Protein 4Z8J (pdb70)

Nearest PDB structures (foldseek):
  5ema-assembly1_A  TM=1.009E+00  e=2.541E-17  Rattus norvegicus
  6sak-assembly2_D  TM=9.848E-01  e=4.093E-16  Homo sapiens
  3qe1-assembly1_A-2  TM=9.882E-01  e=5.676E-16  Rattus norvegicus
  3qdo-assembly1_A-2  TM=9.520E-01  e=7.765E-15  Rattus norvegicus
  7pcb-assembly1_A  TM=8.939E-01  e=2.247E-12  Homo sapiens

Sequence (103 aa):
SPRVVVRIVKSESGYGFNVRGQQVSSEGGQLRSINGELYAPLQHVSAVLPGGAADRRAGVRKGDRILEVNGVNVEEGATHKQVVDLIRAGEEKELILTVLLSVEEWETVM

Radius of gyration: 12.45 Å; Cα contacts (8 Å, |Δi|>4): 262; chains: 2; bounding box: 30×23×35 Å

InterPro domains:
  IPR000159 Ras-associating domain [PF00788] (272-358)
  IPR000159 Ras-associating domain [PS50200] (271-360)
  IPR001478 PDZ domain [PF00595] (43-130)
  IPR001478 PDZ domain [PS50106] (41-134)
  IPR001478 PDZ domain [SM00228] (49-134)
  IPR001683 Phox homology [PF00787] (187-262)
  IPR001683 Phox homology [PS50195] (159-267)
  IPR001683 Phox homology [SM00312] (154-263)
  IPR029071 Ubiquitin-like domain superfamily [SSF54236] (272-339)
  IPR036034 PDZ superfamily [G3DSA:2.30.42.10] (36-133)
  IPR036034 PDZ superfamily [SSF50156] (37-135)
  IPR036871 PX domain superfamily [G3DSA:3.30.1520.10] (160-263)
  IPR036871 PX domain superfamily [SSF64268] (152-268)
  IPR037827 SNX27, atypical FERM-like domain [cd13338] (423-524)
  IPR037833 SNX27, PX domain [cd06886] (158-263)
  IPR037835 SNX27, RA domain [cd01777] (271-363)

CATH classification: 2.30.42.10

GO terms:
  GO:0005769 early endosome (C, IDA)
  GO:0032266 phosphatidylinositol-3-phosphate binding (F, IDA)
  GO:0016197 endosomal transport (P, IMP)
  GO:0006886 intracellular protein transport (P, IMP)
  GO:0005515 protein binding (F, IPI)
  GO:1904313 response to methamphetamine hydrochloride (P, IEP)
  GO:1990090 cellular response to nerve growth factor stimulus (P, IEP)
  GO:1903609 negative regulation of inward rectifier potassium channel activity (P, IDA)
  GO:1904719 positive regulation of AMPA glutamate receptor clustering (P, IMP)
  GO:0098877 neurotransmitter receptor transport to plasma membrane (P, IMP)
  GO:0099638 endosome to plasma membrane protein transport (P, IMP)
  GO:0061951 establishment of protein localization to plasma membrane (P, IMP)
  GO:0035255 ionotropic glutamate receptor binding (F, IPI)
  GO:0048306 calcium-dependent protein binding (F, IPI)

Organism: Rattus norvegicus (NCBI:txid10116)

Foldseek 3Di:
DKDKFKFWADPVGRFWDKDDAQDFWDDWDDDPNHTFTDFIFTQGGHVPGRCVVRPHDHGKTWQDKPRHGQTRHGPVVRVVSQVVDPTMIMTITDHD/DDDDDDD

Solvent-accessible surface area: 5832 Å² total; per-residue (Å²): 119,67,61,97,11,167,1,96,92,49,186,98,8,6,9,4,29,0,85,4,33,53,70,111,18,58,166,102,156,53,14,91,73,103,122,30,20,28,23,1,32,0,29,36,32,97,116,50,10,6,0,59,171,35,27,4,122,159,13,1,34,0,12,58,0,50,65,71,96,2,67,2,8,23,5,145,87,0,10,62,37,0,147,74,28,170,131,71,0,64,0,15,0,5,28,121,156,97,144,75,27,118,18

Structure (mmCIF, N/CA/C/O backbone):
data_4Z8J
#
_entry.id   4Z8J
#
_cell.length_a   37.070
_cell.length_b   48.625
_cell.length_c   55.725
_cell.angle_alpha   90.00
_cell.angle_beta   90.00
_cell.angle_gamma   90.00
#
_symmetry.space_group_name_H-M   'P 21 21 21'
#
loop_
_entity.id
_entity.type
_entity.pdbx_description
1 polymer 'Sorting nexin-27'
2 polymer 'C-terminal PDZ binding motif from parathyroid hormone receptor (PTHR)'
3 water water
#
loop_
_atom_site.group_PDB
_atom_site.id
_atom_site.type_symbol
_atom_site.label_atom_id
_atom_site.label_alt_id
_atom_site.label_comp_id
_atom_site.label_asym_id
_atom_site.label_entity_id
_atom_site.label_seq_id
_atom_site.pdbx_PDB_ins_code
_atom_site.Cartn_x
_atom_site.Cartn_y
_atom_site.Cartn_z
_atom_site.occupancy
_atom_site.B_iso_or_equiv
_atom_site.auth_seq_id
_atom_site.auth_comp_id
_atom_site.auth_asym_id
_atom_site.auth_atom_id
_atom_site.pdbx_PDB_model_num
ATOM 1 N N . SER A 1 6 ? 2.690 3.575 6.742 1.00 30.03 38 SER A N 1
ATOM 2 C CA . SER A 1 6 ? 2.608 5.032 6.754 1.00 29.57 38 SER A CA 1
ATOM 3 C C . SER A 1 6 ? 2.699 5.586 5.331 1.00 23.50 38 SER A C 1
ATOM 4 O O . SER A 1 6 ? 3.392 5.017 4.489 1.00 22.69 38 SER A O 1
ATOM 11 N N . PRO A 1 7 ? 1.989 6.692 5.051 1.00 19.13 39 PRO A N 1
ATOM 12 C CA . PRO A 1 7 ? 2.054 7.250 3.699 1.00 17.10 39 PRO A CA 1
ATOM 13 C C . PRO A 1 7 ? 3.466 7.634 3.280 1.00 14.89 39 PRO A C 1
ATOM 14 O O . PRO A 1 7 ? 4.246 8.118 4.106 1.00 16.14 39 PRO A O 1
ATOM 25 N N . ARG A 1 8 ? 3.774 7.422 2.002 1.00 12.50 40 ARG A N 1
ATOM 26 C CA . ARG A 1 8 ? 5.054 7.784 1.441 1.00 12.57 40 ARG A CA 1
ATOM 27 C C . ARG A 1 8 ? 4.829 8.348 0.052 1.00 10.69 40 ARG A C 1
ATOM 28 O O . ARG A 1 8 ? 3.831 8.055 -0.593 1.00 10.87 40 ARG A O 1
ATOM 49 N N . VAL A 1 9 ? 5.778 9.154 -0.401 1.00 9.89 41 VAL A N 1
ATOM 50 C CA . VAL A 1 9 ? 5.707 9.785 -1.699 1.00 9.28 41 VAL A CA 1
ATOM 51 C C . VAL A 1 9 ? 6.695 9.150 -2.672 1.00 9.84 41 VAL A C 1
ATOM 52 O O . VAL A 1 9 ? 7.856 8.919 -2.337 1.00 11.18 41 VAL A O 1
ATOM 65 N N . VAL A 1 10 ? 6.205 8.884 -3.875 1.00 9.71 42 VAL A N 1
ATOM 66 C CA A VAL A 1 10 ? 7.017 8.324 -4.946 0.61 10.87 42 VAL A CA 1
ATOM 67 C CA B VAL A 1 10 ? 7.006 8.314 -4.939 0.39 11.23 42 VAL A CA 1
ATOM 68 C C . VAL A 1 10 ? 6.913 9.214 -6.172 1.00 10.71 42 VAL A C 1
ATOM 69 O O . VAL A 1 10 ? 5.860 9.764 -6.480 1.00 11.81 42 VAL A O 1
ATOM 92 N N . ARG A 1 11 ? 8.029 9.369 -6.866 1.00 11.13 43 ARG A N 1
ATOM 93 C CA . ARG A 1 11 ? 8.097 10.116 -8.112 1.00 11.63 43 ARG A CA 1
ATOM 94 C C . ARG A 1 11 ? 8.385 9.118 -9.232 1.00 12.18 43 ARG A C 1
ATOM 95 O O . ARG A 1 11 ? 9.303 8.297 -9.122 1.00 14.47 43 ARG A O 1
ATOM 116 N N . ILE A 1 12 ? 7.616 9.194 -10.309 1.00 12.06 44 ILE A N 1
ATOM 117 C CA . ILE A 1 12 ? 7.705 8.238 -11.408 1.00 12.89 44 ILE A CA 1
ATOM 118 C C . ILE A 1 12 ? 7.790 9.002 -12.720 1.00 14.34 44 ILE A C 1
ATOM 119 O O . ILE A 1 12 ? 6.975 9.885 -12.995 1.00 15.05 44 ILE A O 1
ATOM 135 N N . VAL A 1 13 ? 8.802 8.663 -13.514 1.00 16.93 45 VAL A N 1
ATOM 136 C CA . VAL A 1 13 ? 9.018 9.273 -14.810 1.00 19.28 45 VAL A CA 1
ATOM 137 C C . VAL A 1 13 ? 8.484 8.325 -15.865 1.00 18.37 45 VAL A C 1
ATOM 138 O O . VAL A 1 13 ? 8.837 7.142 -15.901 1.00 17.72 45 VAL A O 1
ATOM 151 N N . LYS A 1 14 ? 7.637 8.866 -16.724 1.00 20.60 46 LYS A N 1
ATOM 152 C CA . LYS A 1 14 ? 6.942 8.110 -17.743 1.00 25.97 46 LYS A CA 1
ATOM 153 C C . LYS A 1 14 ? 7.902 7.612 -18.815 1.00 30.95 46 LYS A C 1
ATOM 154 O O . LYS A 1 14 ? 8.822 8.326 -19.209 1.00 28.15 46 LYS A O 1
ATOM 173 N N . SER A 1 15 ? 7.691 6.3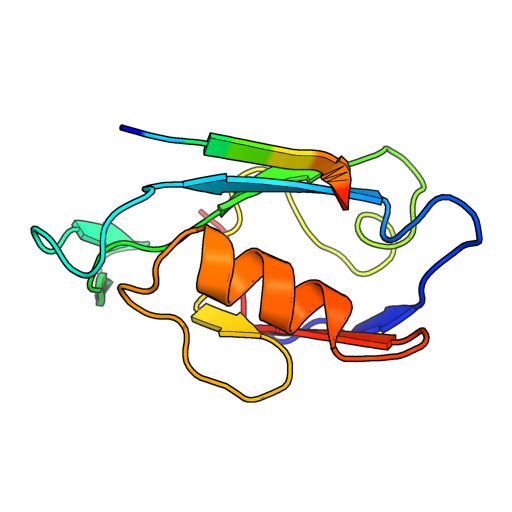76 -19.257 1.00 40.50 47 SER A N 1
ATOM 174 C CA . SER A 1 15 ? 8.336 5.857 -20.457 1.00 51.86 47 SER A CA 1
ATOM 175 C C . SER A 1 15 ? 7.360 6.050 -21.612 1.00 50.68 47 SER A C 1
ATOM 176 O O . SER A 1 15 ? 6.224 6.464 -21.396 1.00 48.41 47 SER A O 1
ATOM 183 N N . GLU A 1 16 ? 7.786 5.764 -22.837 1.00 52.92 48 GLU A N 1
ATOM 184 C CA . GLU A 1 16 ? 6.882 5.892 -23.976 1.00 56.83 48 GLU A CA 1
ATOM 185 C C . GLU A 1 16 ? 5.667 4.974 -23.816 1.00 46.87 48 GLU A C 1
ATOM 186 O O . GLU A 1 16 ? 4.590 5.269 -24.333 1.00 45.71 48 GLU A O 1
ATOM 198 N N . SER A 1 17 ? 5.847 3.874 -23.087 1.00 39.02 49 SER A N 1
ATOM 199 C CA . SER A 1 17 ? 4.780 2.897 -22.869 1.00 32.29 49 SER A CA 1
ATOM 200 C C . SER A 1 17 ? 4.005 3.146 -21.574 1.00 26.13 49 SER A C 1
ATOM 201 O O . SER A 1 17 ? 3.125 2.362 -21.208 1.00 27.02 49 SER A O 1
ATOM 208 N N . GLY A 1 18 ? 4.354 4.219 -20.872 1.00 20.30 50 GLY A N 1
ATOM 209 C CA . GLY A 1 18 ? 3.627 4.632 -19.690 1.00 16.38 50 GLY A CA 1
ATOM 210 C C . GLY A 1 18 ? 4.390 4.511 -18.391 1.00 13.25 50 GLY A C 1
ATOM 211 O O . GLY A 1 18 ? 5.615 4.398 -18.357 1.00 14.41 50 GLY A O 1
ATOM 215 N N . TYR A 1 19 ? 3.641 4.550 -17.305 1.00 11.26 51 TYR A N 1
ATOM 216 C CA . TYR A 1 19 ? 4.217 4.494 -15.974 1.00 10.51 51 TYR A CA 1
ATOM 217 C C . TYR A 1 19 ? 4.425 3.088 -15.442 1.00 10.40 51 TYR A C 1
ATOM 218 O O . TYR A 1 19 ? 5.070 2.903 -14.416 1.00 12.02 51 TYR A O 1
ATOM 235 N N . GLY A 1 20 ? 3.873 2.087 -16.117 1.00 10.36 52 GLY A N 1
ATOM 236 C CA . GLY A 1 20 ? 4.104 0.714 -15.701 1.00 10.22 52 GLY A CA 1
ATOM 237 C C . GLY A 1 20 ? 3.308 0.260 -14.481 1.00 9.35 52 GLY A C 1
ATOM 238 O O . GLY A 1 20 ? 3.804 -0.524 -13.673 1.00 9.91 52 GLY A O 1
ATOM 242 N N . PHE A 1 21 ? 2.062 0.719 -14.351 1.00 8.84 53 PHE A N 1
ATOM 243 C CA . PHE A 1 21 ? 1.190 0.187 -13.321 1.00 8.54 53 PHE A CA 1
ATOM 244 C C . PHE A 1 21 ? -0.243 0.320 -13.762 1.00 8.14 53 PHE A C 1
ATOM 245 O O . PHE A 1 21 ? -0.561 1.108 -14.651 1.00 8.88 53 PHE A O 1
ATOM 262 N N . ASN A 1 22 ? -1.108 -0.470 -13.134 1.00 7.74 54 ASN A N 1
ATOM 263 C CA . ASN A 1 22 ? -2.545 -0.359 -13.324 1.00 7.66 54 ASN A CA 1
ATOM 264 C C . ASN A 1 22 ? -3.163 0.207 -12.051 1.00 7.35 54 ASN A C 1
ATOM 265 O O . ASN A 1 22 ? -2.707 -0.094 -10.952 1.00 7.82 54 ASN A O 1
ATOM 276 N N . VAL A 1 23 ? -4.217 1.002 -12.221 1.00 7.52 55 VAL A N 1
ATOM 277 C CA . VAL A 1 23 ? -4.989 1.530 -11.111 1.00 7.45 55 VAL A CA 1
ATOM 278 C C . VAL A 1 23 ? -6.399 0.952 -11.177 1.00 7.36 55 VAL A C 1
ATOM 279 O O . VAL A 1 23 ? -6.996 0.874 -12.253 1.00 7.78 55 VAL A O 1
ATOM 292 N N . ARG A 1 24 ? -6.927 0.561 -10.027 1.00 7.87 56 ARG A N 1
ATOM 293 C CA . ARG A 1 24 ? -8.238 -0.047 -9.935 1.00 8.15 56 ARG A CA 1
ATOM 294 C C . ARG A 1 24 ? -8.988 0.538 -8.754 1.00 7.72 56 ARG A C 1
ATOM 295 O O . ARG A 1 24 ? -8.404 0.753 -7.693 1.00 8.29 56 ARG A O 1
ATOM 316 N N . GLY A 1 25 ? -10.284 0.759 -8.916 1.00 7.63 57 GLY A N 1
ATOM 317 C CA . GLY A 1 25 ? -11.103 1.153 -7.800 1.00 8.05 57 GLY A CA 1
ATOM 318 C C . GLY A 1 25 ? -12.479 1.581 -8.238 1.00 8.24 57 GLY A C 1
ATOM 319 O O . GLY A 1 25 ? -12.890 1.379 -9.378 1.00 8.81 57 GLY A O 1
ATOM 323 N N . GLN A 1 26 ? -13.205 2.179 -7.310 1.00 8.42 58 GLN A N 1
ATOM 324 C CA A GLN A 1 26 ? -14.615 2.450 -7.512 0.59 9.29 58 GLN A CA 1
ATOM 325 C CA B GLN A 1 26 ? -14.618 2.459 -7.501 0.41 8.70 58 GLN A CA 1
ATOM 326 C C . GLN A 1 26 ? -14.864 3.542 -8.539 1.00 8.86 58 GLN A C 1
ATOM 327 O O . GLN A 1 26 ? -14.115 4.515 -8.639 1.00 9.55 58 GLN A O 1
ATOM 352 N N . VAL A 1 27 ? -15.954 3.382 -9.277 1.00 9.76 59 VAL A N 1
ATOM 353 C CA . VAL A 1 27 ? -16.403 4.377 -10.230 1.00 10.53 59 VAL A CA 1
ATOM 354 C C . VAL A 1 27 ? -17.002 5.603 -9.551 1.00 11.39 59 VAL A C 1
ATOM 355 O O . VAL A 1 27 ? -16.798 6.733 -10.002 1.00 12.69 59 VAL A O 1
ATOM 368 N N . SER A 1 28 ? -17.762 5.368 -8.485 1.00 11.72 60 SER A N 1
ATOM 369 C CA A SER A 1 28 ? -18.491 6.432 -7.803 0.46 12.90 60 SER A CA 1
ATOM 370 C CA B SER A 1 28 ? -18.494 6.430 -7.806 0.54 12.91 60 SER A CA 1
ATOM 371 C C . SER A 1 28 ? -17.620 7.200 -6.822 1.00 12.38 60 SER A C 1
ATOM 372 O O . SER A 1 28 ? -16.513 6.782 -6.504 1.00 13.77 60 SER A O 1
ATOM 385 N N . GLU A 1 29 ? -18.137 8.333 -6.364 1.00 13.67 61 GLU A N 1
ATOM 386 C CA . GLU A 1 29 ? -17.501 9.160 -5.353 1.00 18.26 61 GLU A CA 1
ATOM 387 C C . GLU A 1 29 ? -17.893 8.680 -3.962 1.00 12.65 61 GLU A C 1
ATOM 388 O O . GLU A 1 29 ? -19.033 8.275 -3.732 1.00 13.01 61 GLU A O 1
ATOM 400 N N . GLY A 1 30 ? -16.963 8.770 -3.026 1.00 10.73 62 GLY A N 1
ATOM 401 C CA . GLY A 1 30 ? -17.305 8.572 -1.635 1.00 11.35 62 GLY A CA 1
ATOM 402 C C . GLY A 1 30 ? -17.528 7.123 -1.272 1.00 11.32 62 GLY A C 1
ATOM 403 O O . GLY A 1 30 ? -16.879 6.241 -1.840 1.00 13.02 62 GLY A O 1
ATOM 407 N N . GLY A 1 31 ? -18.416 6.885 -0.311 1.00 10.60 63 GLY A N 1
ATOM 408 C CA . GLY A 1 31 ? -18.712 5.546 0.140 1.00 10.88 63 GLY A CA 1
ATOM 409 C C . GLY A 1 31 ? -18.247 5.252 1.553 1.00 9.91 63 GLY A C 1
ATOM 410 O O . GLY A 1 31 ? -17.625 6.080 2.223 1.00 9.80 63 GLY A O 1
ATOM 414 N N . GLN A 1 32 ? -18.560 4.042 1.998 1.00 11.02 64 GLN A N 1
ATOM 415 C CA . GLN A 1 32 ? -18.284 3.616 3.364 1.00 11.81 64 GLN A CA 1
ATOM 416 C C . GLN A 1 32 ? -16.807 3.701 3.688 1.00 10.66 64 GLN A C 1
ATOM 417 O O . GLN A 1 32 ? -15.939 3.391 2.856 1.00 10.69 64 GLN A O 1
ATOM 431 N N . LEU A 1 33 ? -16.506 4.122 4.908 1.00 9.85 65 LEU A N 1
ATOM 432 C CA . LEU A 1 33 ? -15.126 4.160 5.335 1.00 9.65 65 LEU A CA 1
ATOM 433 C C . LEU A 1 33 ? -14.561 2.757 5.415 1.00 9.74 65 LEU A C 1
ATOM 434 O O . LEU A 1 33 ? -15.267 1.796 5.714 1.00 10.30 65 LEU A O 1
ATOM 450 N N . ARG A 1 34 ? -13.268 2.664 5.158 1.00 10.30 66 ARG A N 1
ATOM 451 C CA . ARG A 1 34 ? -12.548 1.412 5.246 1.00 11.20 66 ARG A CA 1
ATOM 452 C C . ARG A 1 34 ? -11.162 1.766 5.742 1.00 10.36 66 ARG A C 1
ATOM 453 O O . ARG A 1 34 ? -10.482 2.618 5.162 1.00 11.44 66 ARG A O 1
ATOM 474 N N . SER A 1 35 ? -10.733 1.150 6.829 1.00 10.12 67 SER A N 1
ATOM 475 C CA . SER A 1 35 ? -9.394 1.443 7.303 1.00 10.81 67 SER A CA 1
ATOM 476 C C . SER A 1 35 ? -8.341 0.749 6.460 1.00 10.65 67 SER A C 1
ATOM 477 O O . SER A 1 35 ? -8.555 -0.350 5.932 1.00 12.01 67 SER A O 1
ATOM 484 N N . ILE A 1 36 ? -7.205 1.428 6.339 1.00 11.28 68 ILE A N 1
ATOM 485 C CA . ILE A 1 36 ? -6.038 0.922 5.628 1.00 12.44 68 ILE A CA 1
ATOM 486 C C . ILE A 1 36 ? -4.911 1.008 6.649 1.00 15.20 68 ILE A C 1
ATOM 487 O O . ILE A 1 36 ? -4.651 2.081 7.200 1.00 15.77 68 ILE A O 1
ATOM 503 N N . ASN A 1 37 ? -4.295 -0.134 6.937 1.00 18.65 69 ASN A N 1
ATOM 504 C CA . ASN A 1 37 ? -3.348 -0.267 8.045 1.00 21.98 69 ASN A CA 1
ATOM 505 C C . ASN A 1 37 ? -3.850 0.356 9.350 1.00 20.24 69 ASN A C 1
ATOM 506 O O . ASN A 1 37 ? -3.112 1.031 10.075 1.00 21.16 69 ASN A O 1
ATOM 517 N N . GLY A 1 38 ? -5.122 0.120 9.635 1.00 17.52 70 GLY A N 1
ATOM 518 C CA . GLY A 1 38 ? -5.708 0.545 10.884 1.00 15.15 70 GLY A CA 1
ATOM 519 C C . GLY A 1 38 ? -6.076 2.014 10.972 1.00 12.33 70 GLY A C 1
ATOM 520 O O . GLY A 1 38 ? -6.520 2.424 12.033 1.00 12.06 70 GLY A O 1
ATOM 524 N N . GLU A 1 39 ? -5.923 2.780 9.892 1.00 12.44 71 GLU A N 1
ATOM 525 C CA . GLU A 1 39 ? -6.294 4.188 9.860 1.00 13.47 71 GLU A CA 1
ATOM 526 C C . GLU A 1 39 ? -7.543 4.365 8.992 1.00 10.38 71 GLU A C 1
ATOM 527 O O . GLU A 1 39 ? -7.583 3.850 7.876 1.00 10.87 71 GLU A O 1
ATOM 539 N N . LEU A 1 40 ? -8.532 5.124 9.453 1.00 10.84 72 LEU A N 1
ATOM 540 C CA . LEU A 1 40 ? -9.771 5.322 8.689 1.00 10.01 72 LEU A CA 1
ATOM 541 C C . LEU A 1 40 ? -9.569 6.208 7.479 1.00 9.53 72 LEU A C 1
ATOM 542 O O . LEU A 1 40 ? -9.010 7.300 7.586 1.00 10.78 72 LEU A O 1
ATOM 558 N N . TYR A 1 41 ? -10.082 5.764 6.339 1.00 9.15 73 TYR A N 1
ATOM 559 C CA . TYR A 1 41 ? -10.120 6.578 5.131 1.00 9.74 73 TYR A CA 1
ATOM 560 C C . TYR A 1 41 ? -11.430 6.324 4.414 1.00 9.61 73 TYR A C 1
ATOM 561 O O . TYR A 1 41 ? -12.013 5.244 4.504 1.00 10.16 73 TYR A O 1
ATOM 578 N N . ALA A 1 42 ? -11.861 7.308 3.636 1.00 9.16 74 ALA A N 1
ATOM 579 C CA . ALA A 1 42 ? -12.843 7.074 2.593 1.00 8.93 74 ALA A CA 1
ATOM 580 C C . ALA A 1 42 ? -12.230 6.119 1.546 1.00 8.82 74 ALA A C 1
ATOM 581 O O . ALA A 1 42 ? -11.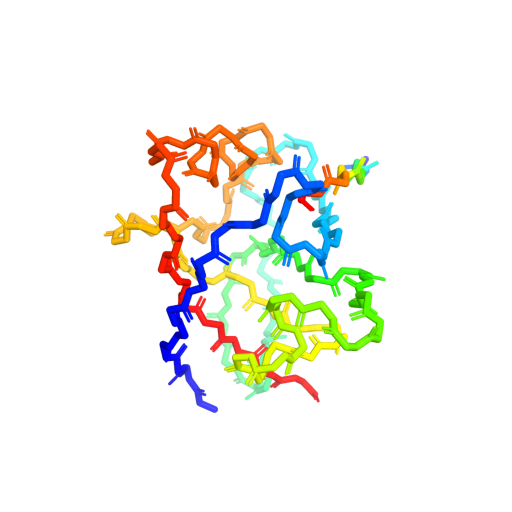024 5.883 1.540 1.00 8.96 74 ALA A O 1
ATOM 588 N N . PRO A 1 43 ? -13.059 5.538 0.661 1.00 9.33 75 PRO A N 1
ATOM 589 C CA . PRO A 1 43 ? -12.506 4.577 -0.296 1.00 9.07 75 PRO A CA 1
ATOM 590 C C . PRO A 1 43 ? -11.358 5.148 -1.117 1.00 8.05 75 PRO A C 1
ATOM 591 O O . PRO A 1 43 ? -11.413 6.281 -1.602 1.00 8.16 75 PRO A O 1
ATOM 602 N N . LEU A 1 44 ? -10.341 4.316 -1.324 1.00 8.56 76 LEU A N 1
ATOM 603 C CA . LEU A 1 44 ? -9.152 4.685 -2.088 1.00 8.26 76 LEU A CA 1
ATOM 604 C C . LEU A 1 44 ? -8.999 3.800 -3.309 1.00 7.88 76 LEU A C 1
ATOM 605 O O . LEU A 1 44 ? -9.174 2.587 -3.218 1.00 10.20 76 LEU A O 1
ATOM 621 N N . GLN A 1 45 ? -8.605 4.401 -4.423 1.00 6.98 77 GLN A N 1
ATOM 622 C CA . GLN A 1 45 ? -8.133 3.649 -5.565 1.00 7.38 77 GLN A CA 1
ATOM 623 C C . GLN A 1 45 ? -6.819 2.971 -5.183 1.00 7.50 77 GLN A C 1
ATOM 624 O O . GLN A 1 45 ? -6.119 3.424 -4.274 1.00 8.36 77 GLN A O 1
ATOM 638 N N . HIS A 1 46 ? -6.459 1.902 -5.882 1.00 7.53 78 HIS A N 1
ATOM 639 C CA . HIS A 1 46 ? -5.228 1.196 -5.551 1.00 8.07 78 HIS A CA 1
ATOM 640 C C . HIS A 1 46 ? -4.511 0.696 -6.792 1.00 8.05 78 HIS A C 1
ATOM 641 O O . HIS A 1 46 ? -5.066 0.637 -7.887 1.00 8.27 78 HIS A O 1
ATOM 655 N N . VAL A 1 47 ? -3.259 0.324 -6.575 1.00 8.47 79 VAL A N 1
ATOM 656 C CA . VAL A 1 47 ? -2.418 -0.229 -7.622 1.00 8.78 79 VAL A CA 1
ATOM 657 C C . VAL A 1 47 ? -2.702 -1.721 -7.747 1.00 8.88 7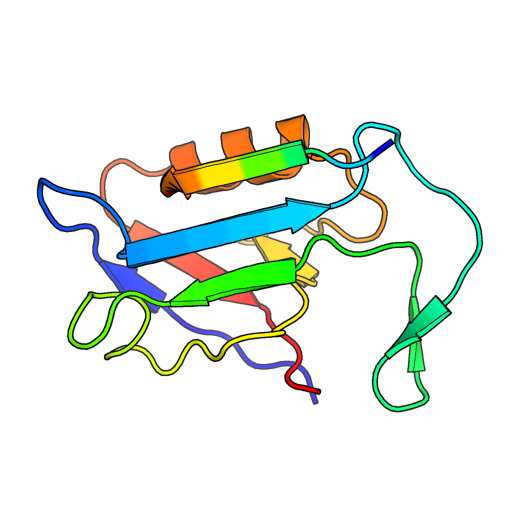9 VAL A C 1
ATOM 658 O O . VAL A 1 47 ? -2.430 -2.499 -6.830 1.00 10.22 79 VAL A O 1
ATOM 671 N N . SER A 1 48 ? -3.284 -2.113 -8.875 1.00 8.47 80 SER A N 1
ATOM 672 C CA . SER A 1 48 ? -3.682 -3.502 -9.095 1.00 9.20 80 SER A CA 1
ATOM 673 C C . SER A 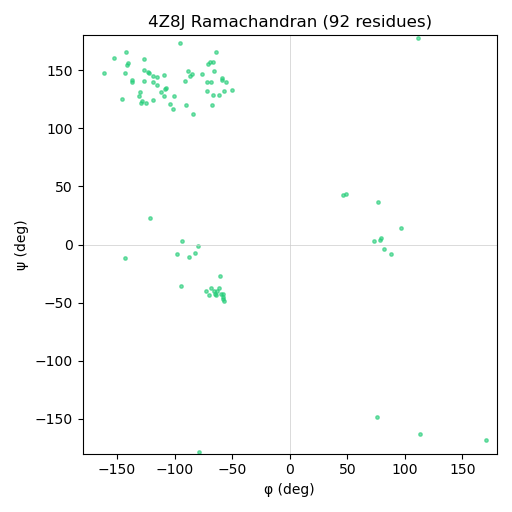1 48 ? -2.680 -4.326 -9.903 1.00 10.07 80 SER A C 1
ATOM 674 O O . SER A 1 48 ? -2.851 -5.541 -10.045 1.00 12.30 80 SER A O 1
ATOM 681 N N . ALA A 1 49 ? -1.661 -3.677 -10.454 1.00 8.96 81 ALA A N 1
ATOM 682 C CA . ALA A 1 49 ? -0.579 -4.378 -11.148 1.00 9.54 81 ALA A CA 1
ATOM 683 C C . ALA A 1 49 ? 0.607 -3.457 -11.239 1.00 8.98 81 ALA A C 1
ATOM 684 O O . ALA A 1 49 ? 0.434 -2.247 -11.367 1.00 8.81 81 ALA A O 1
ATOM 691 N N . VAL A 1 50 ? 1.797 -4.048 -11.195 1.00 10.48 82 VAL A N 1
ATOM 692 C CA . VAL A 1 50 ? 3.048 -3.348 -11.400 1.00 10.73 82 VAL A CA 1
ATOM 693 C C . VAL A 1 50 ? 3.854 -4.101 -12.447 1.00 10.85 82 VAL A C 1
ATOM 694 O O . VAL A 1 50 ? 4.153 -5.292 -12.283 1.00 12.20 82 VAL A O 1
ATOM 707 N N . LEU A 1 51 ? 4.200 -3.413 -13.526 1.00 10.22 83 LEU A N 1
ATOM 708 C CA . LEU A 1 51 ? 5.005 -3.990 -14.592 1.00 10.66 83 LEU A CA 1
ATOM 709 C C . LEU A 1 51 ? 6.411 -4.255 -14.085 1.00 10.72 83 LEU A C 1
ATOM 710 O O . LEU A 1 51 ? 7.085 -3.328 -13.674 1.00 10.81 83 LEU A O 1
ATOM 726 N N . PRO A 1 52 ? 6.878 -5.510 -14.105 1.00 11.60 84 PRO A N 1
ATOM 727 C CA . PRO A 1 52 ? 8.229 -5.758 -13.587 1.00 12.82 84 PRO A CA 1
ATOM 728 C C . PRO A 1 52 ? 9.267 -4.995 -14.388 1.00 13.41 84 PRO A C 1
ATOM 729 O O . PRO A 1 52 ? 9.258 -5.072 -15.613 1.00 14.53 84 PRO A O 1
ATOM 740 N N . GLY A 1 53 ? 10.122 -4.244 -13.706 1.00 13.83 85 GLY A N 1
ATOM 741 C CA . GLY A 1 53 ? 11.157 -3.477 -14.369 1.00 14.91 85 GLY A CA 1
ATOM 742 C C . GLY A 1 53 ? 10.702 -2.145 -14.935 1.00 14.66 85 GLY A C 1
ATOM 743 O O . GLY A 1 53 ? 11.516 -1.394 -15.465 1.00 16.51 85 GLY A O 1
ATOM 747 N N . GLY A 1 54 ? 9.410 -1.856 -14.843 1.00 13.66 86 GLY A N 1
ATOM 748 C CA . GLY A 1 54 ? 8.877 -0.609 -15.353 1.00 13.66 86 GLY A CA 1
ATOM 749 C C . GLY A 1 54 ? 9.137 0.541 -14.401 1.00 13.03 86 GLY A C 1
ATOM 750 O O . GLY A 1 54 ? 9.755 0.371 -13.341 1.00 12.99 86 GLY A O 1
ATOM 754 N N . ALA A 1 55 ? 8.661 1.719 -14.772 1.00 13.83 87 ALA A N 1
ATOM 755 C CA . ALA A 1 55 ? 9.010 2.919 -14.036 1.00 14.06 87 ALA A CA 1
ATOM 756 C C . ALA A 1 55 ? 8.461 2.883 -12.605 1.00 13.56 87 ALA A C 1
ATOM 757 O O . ALA A 1 55 ? 9.158 3.237 -11.648 1.00 13.91 87 ALA A O 1
ATOM 764 N N . ALA A 1 56 ? 7.217 2.442 -12.454 1.00 12.37 88 ALA A N 1
ATOM 765 C CA . ALA A 1 56 ? 6.616 2.374 -11.134 1.00 12.05 88 ALA A CA 1
ATOM 766 C C . ALA A 1 56 ? 7.362 1.379 -10.246 1.00 12.23 88 ALA A C 1
ATOM 767 O O . ALA A 1 56 ? 7.625 1.655 -9.078 1.00 12.87 88 ALA A O 1
ATOM 774 N N . ASP A 1 57 ? 7.697 0.223 -10.802 1.00 12.59 89 ASP A N 1
ATOM 775 C CA . ASP A 1 57 ? 8.439 -0.788 -10.060 1.00 13.71 89 ASP A CA 1
ATOM 776 C C . ASP A 1 57 ? 9.761 -0.219 -9.546 1.00 15.79 89 ASP A C 1
ATOM 777 O O . ASP A 1 57 ? 10.111 -0.353 -8.369 1.00 16.34 89 ASP A O 1
ATOM 786 N N . ARG A 1 58 ? 10.501 0.433 -10.431 1.00 18.94 90 ARG A N 1
ATOM 787 C CA A ARG A 1 58 ? 11.808 0.970 -10.067 0.52 22.69 90 ARG A CA 1
ATOM 788 C CA 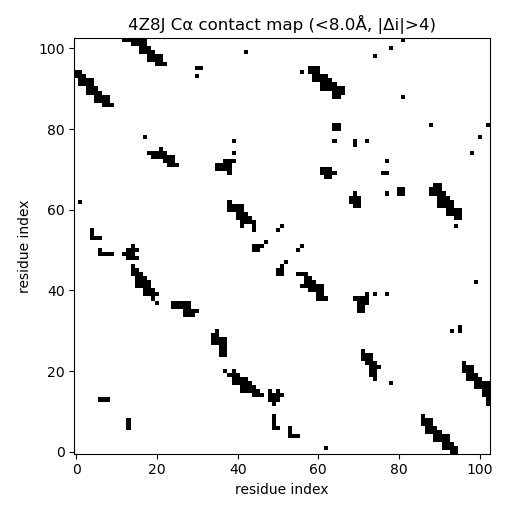B ARG A 1 58 ? 11.806 0.969 -10.065 0.48 22.73 90 ARG A CA 1
ATOM 789 C C . ARG A 1 58 ? 11.687 2.086 -9.030 1.00 22.02 90 ARG A C 1
ATOM 790 O O . ARG A 1 58 ? 12.594 2.293 -8.231 1.00 21.22 90 ARG A O 1
ATOM 829 N N . ALA A 1 59 ? 10.558 2.790 -9.040 1.00 23.13 91 ALA A N 1
ATOM 830 C CA . ALA A 1 59 ? 10.327 3.882 -8.097 1.00 27.15 91 ALA A CA 1
ATOM 831 C C . ALA A 1 59 ? 9.834 3.364 -6.747 1.00 32.93 91 ALA A C 1
ATOM 832 O O . ALA A 1 59 ? 9.719 4.127 -5.787 1.00 42.02 91 ALA A O 1
ATOM 839 N N . GLY A 1 60 ? 9.545 2.069 -6.678 1.00 27.95 92 GLY A N 1
ATOM 840 C CA . GLY A 1 60 ? 9.155 1.427 -5.436 1.00 24.70 92 GLY A CA 1
ATOM 841 C C . GLY A 1 60 ? 7.658 1.269 -5.218 1.00 21.35 92 GLY A C 1
ATOM 842 O O . GLY A 1 60 ? 7.233 0.993 -4.090 1.00 22.59 92 GLY A O 1
ATOM 846 N N . VAL A 1 61 ? 6.853 1.447 -6.264 1.00 18.24 93 VAL A N 1
ATOM 847 C CA . VAL A 1 61 ? 5.427 1.195 -6.151 1.00 16.47 93 VAL A CA 1
ATOM 848 C C . VAL A 1 61 ? 5.219 -0.307 -6.066 1.00 16.42 93 VAL A C 1
ATOM 849 O O . VAL A 1 61 ? 5.868 -1.072 -6.782 1.00 16.56 93 VAL A O 1
ATOM 862 N N . ARG A 1 62 ? 4.289 -0.715 -5.211 1.00 17.52 94 ARG A N 1
ATOM 863 C CA . ARG A 1 62 ? 4.027 -2.117 -4.963 1.00 19.88 94 ARG A CA 1
ATOM 864 C C . ARG A 1 62 ? 2.573 -2.451 -5.230 1.00 16.04 94 ARG A C 1
ATOM 865 O O . ARG A 1 62 ? 1.672 -1.643 -5.049 1.00 13.60 94 ARG A O 1
ATOM 886 N N . LYS A 1 63 ? 2.360 -3.674 -5.659 1.00 16.22 95 LYS A N 1
ATOM 887 C CA . LYS A 1 63 ? 1.039 -4.212 -5.806 1.00 16.02 95 LYS A CA 1
ATOM 888 C C . LYS A 1 63 ? 0.227 -3.991 -4.527 1.00 14.36 95 LYS A C 1
ATOM 889 O O . LYS A 1 63 ? 0.711 -4.258 -3.423 1.00 14.13 95 LYS A O 1
ATOM 908 N N . GLY A 1 64 ? -1.000 -3.505 -4.679 1.00 13.73 96 GLY A N 1
ATOM 909 C CA . GLY A 1 64 ? -1.871 -3.252 -3.549 1.00 13.04 96 GLY A CA 1
ATOM 910 C C . GLY A 1 64 ? -1.740 -1.882 -2.914 1.00 12.13 96 GLY A C 1
ATOM 911 O O . GLY A 1 64 ? -2.533 -1.532 -2.045 1.00 12.78 96 GLY A O 1
ATOM 915 N N . ASP A 1 65 ? -0.752 -1.094 -3.319 1.00 10.88 97 ASP A N 1
ATOM 916 C CA . ASP A 1 65 ? -0.597 0.235 -2.746 1.00 10.09 97 ASP A CA 1
ATOM 917 C C . ASP A 1 65 ? -1.872 1.045 -2.940 1.00 8.91 97 ASP A C 1
ATOM 918 O O . ASP A 1 65 ? -2.425 1.122 -4.036 1.00 9.71 97 ASP A O 1
ATOM 927 N N . ARG A 1 66 ? -2.327 1.669 -1.869 1.00 8.15 98 ARG A N 1
ATOM 928 C CA . ARG A 1 66 ? -3.490 2.534 -1.926 1.00 7.89 98 ARG A CA 1
ATOM 929 C C . ARG A 1 66 ? -3.039 3.963 -2.219 1.00 7.92 98 ARG A C 1
ATOM 930 O O . ARG A 1 66 ? -2.018 4.418 -1.699 1.00 10.15 98 ARG A O 1
ATOM 951 N N . ILE A 1 67 ? -3.802 4.667 -3.050 1.00 7.53 99 ILE A N 1
ATOM 952 C CA . ILE A 1 67 ? -3.412 5.979 -3.521 1.00 7.60 99 ILE A CA 1
ATOM 953 C C . ILE A 1 67 ? -4.161 7.065 -2.750 1.00 7.75 99 ILE A C 1
ATOM 954 O O . ILE A 1 67 ? -5.383 7.150 -2.791 1.00 8.52 99 ILE A O 1
ATOM 970 N N . LEU A 1 68 ? -3.392 7.875 -2.013 1.00 7.87 100 LEU A N 1
ATOM 971 C CA . LEU A 1 68 ? -3.924 8.979 -1.209 1.00 8.36 100 LEU A CA 1
ATOM 972 C C . LEU A 1 68 ? -3.898 10.331 -1.927 1.00 7.74 100 LEU A C 1
ATOM 973 O O . LEU A 1 68 ? -4.778 11.166 -1.711 1.00 8.48 100 LEU A O 1
ATOM 989 N N . GLU A 1 69 ? -2.864 10.565 -2.736 1.00 7.67 101 GLU A N 1
ATOM 990 C CA . GLU A 1 69 ? -2.715 11.813 -3.477 1.00 7.71 101 GLU A CA 1
ATOM 991 C C . GLU A 1 69 ? -2.132 11.496 -4.837 1.00 7.50 101 GLU A C 1
ATOM 992 O O . GLU A 1 69 ? -1.309 10.578 -4.975 1.00 7.56 101 GLU A O 1
ATOM 1004 N N . VAL A 1 70 ? -2.534 12.297 -5.818 1.00 7.26 102 VAL A N 1
ATOM 1005 C CA . VAL A 1 70 ? -1.952 12.259 -7.143 1.00 7.46 102 VAL A CA 1
ATOM 1006 C C . VAL A 1 70 ? -1.560 13.685 -7.507 1.00 7.94 102 VAL A C 1
ATOM 1007 O O . VAL A 1 70 ? -2.396 14.591 -7.490 1.00 8.37 102 VAL A O 1
ATOM 1020 N N . ASN A 1 71 ? -0.286 13.885 -7.822 1.00 8.47 103 ASN A N 1
ATOM 1021 C CA . ASN A 1 71 ? 0.225 15.197 -8.218 1.00 9.41 103 ASN A CA 1
ATOM 1022 C C . ASN A 1 71 ? -0.205 16.294 -7.257 1.00 9.67 103 ASN A C 1
ATOM 1023 O O . ASN A 1 71 ? -0.589 17.394 -7.667 1.00 10.57 103 ASN A O 1
ATOM 1034 N N . GLY A 1 72 ? -0.111 15.979 -5.973 1.00 9.71 104 GLY A N 1
ATOM 1035 C CA . GLY A 1 72 ? -0.390 16.935 -4.918 1.00 10.33 104 GLY A CA 1
ATOM 1036 C C . GLY A 1 72 ? -1.853 17.172 -4.601 1.00 10.52 104 GLY A C 1
ATOM 1037 O O . GLY A 1 72 ? -2.153 18.041 -3.790 1.00 12.63 104 GLY A O 1
ATOM 1041 N N . VAL A 1 73 ? -2.748 16.404 -5.221 1.00 8.96 105 VAL A N 1
ATOM 1042 C CA . VAL A 1 73 ? -4.181 16.552 -5.033 1.00 9.16 105 VAL A CA 1
ATOM 1043 C C . VAL A 1 73 ? -4.686 15.356 -4.251 1.00 8.84 105 VAL A C 1
ATOM 1044 O O . VAL A 1 73 ? -4.425 14.205 -4.604 1.00 8.77 105 VAL A O 1
ATOM 1057 N N . ASN A 1 74 ? -5.409 15.644 -3.178 1.00 9.08 106 ASN A N 1
ATOM 1058 C CA . ASN A 1 74 ? -5.976 14.605 -2.357 1.00 9.52 106 ASN A CA 1
ATOM 1059 C C . ASN A 1 74 ? -7.049 13.834 -3.136 1.00 8.79 106 ASN A C 1
ATOM 1060 O O . ASN A 1 74 ? -7.940 14.441 -3.727 1.00 10.07 106 ASN A O 1
ATOM 1071 N N . VAL A 1 75 ? -6.938 12.508 -3.155 1.00 8.33 107 VAL A N 1
ATOM 1072 C CA . VAL A 1 75 ? -7.886 11.651 -3.879 1.00 8.02 107 VAL A CA 1
ATOM 1073 C C . VAL A 1 75 ? -8.574 10.657 -2.950 1.00 8.14 107 VAL A C 1
ATOM 1074 O O . VAL A 1 75 ? -9.089 9.638 -3.394 1.00 8.22 107 VAL A O 1
ATOM 1087 N N . GLU A 1 76 ? -8.623 10.958 -1.663 1.00 8.36 108 GLU A N 1
ATOM 1088 C CA A GLU A 1 76 ? -9.405 10.144 -0.756 0.51 9.61 108 GLU A CA 1
ATOM 1089 C CA B GLU A 1 76 ? -9.402 10.145 -0.759 0.49 8.26 108 GLU A CA 1
ATOM 1090 C C . GLU A 1 76 ? -10.863 10.230 -1.200 1.00 8.74 108 GLU A C 1
ATOM 1091 O O . GLU A 1 76 ? -11.401 11.330 -1.418 1.00 9.10 108 GLU A O 1
ATOM 1112 N N . GLY A 1 77 ? -11.504 9.075 -1.348 1.00 8.91 109 GLY A N 1
ATOM 1113 C CA . GLY A 1 77 ? -12.879 9.018 -1.786 1.00 9.60 109 GLY A CA 1
ATOM 1114 C C . GLY A 1 77 ? -13.131 9.325 -3.250 1.00 9.37 109 GLY A C 1
ATOM 1115 O O . GLY A 1 77 ? -14.264 9.332 -3.683 1.00 10.19 109 GLY A O 1
ATOM 1119 N N . ALA A 1 78 ? -12.089 9.563 -4.027 1.00 8.86 110 ALA A N 1
ATOM 1120 C CA . ALA A 1 78 ? -12.253 10.043 -5.393 1.00 9.39 110 ALA A CA 1
ATOM 1121 C C . ALA A 1 78 ? -12.806 8.992 -6.339 1.00 8.75 110 ALA A C 1
ATOM 1122 O O . ALA A 1 78 ? -12.622 7.790 -6.142 1.00 9.34 110 ALA A O 1
ATOM 1129 N N . THR A 1 79 ? -13.444 9.465 -7.399 1.00 9.05 111 THR A N 1
ATOM 1130 C CA . THR A 1 79 ? -13.861 8.579 -8.457 1.00 8.90 111 THR A CA 1
ATOM 1131 C C . THR A 1 79 ? -12.659 8.029 -9.227 1.00 8.13 111 THR A C 1
ATOM 1132 O O . THR A 1 79 ? -11.572 8.621 -9.264 1.00 8.70 111 THR A O 1
ATOM 1142 N N . HIS A 1 80 ? -12.873 6.894 -9.874 1.00 8.24 112 HIS A N 1
ATOM 1143 C CA . HIS A 1 80 ? -11.824 6.321 -10.686 1.00 8.33 112 HIS A CA 1
ATOM 1144 C C . HIS A 1 80 ? -11.374 7.310 -11.765 1.00 8.81 112 HIS A C 1
ATOM 1145 O O . HIS A 1 80 ? -10.175 7.495 -12.008 1.00 8.83 112 HIS A O 1
ATOM 1160 N N . LYS A 1 81 ? -12.344 7.943 -12.421 1.00 9.58 113 LYS A N 1
ATOM 1161 C CA . LYS A 1 81 ? -12.050 8.915 -13.467 1.00 10.97 113 LYS A CA 1
ATOM 1162 C C . LYS A 1 81 ? -11.190 10.062 -12.938 1.00 10.02 113 LYS A C 1
ATOM 1163 O O . LYS A 1 81 ? -10.262 10.511 -13.618 1.00 10.34 113 LYS A O 1
ATOM 1182 N N . GLN A 1 82 ? -11.496 10.568 -11.744 1.00 10.10 114 GLN A N 1
ATOM 1183 C CA . GLN A 1 82 ? -10.700 11.665 -11.193 1.00 10.12 114 GLN A CA 1
ATOM 1184 C C . GLN A 1 82 ? -9.247 11.263 -11.037 1.00 9.20 114 GLN A C 1
ATOM 1185 O O . GLN A 1 82 ? -8.333 12.031 -11.350 1.00 9.61 114 GLN A O 1
ATOM 1199 N N . VAL A 1 83 ? -9.021 10.052 -10.542 1.00 8.51 115 VAL A N 1
ATOM 1200 C CA . VAL A 1 83 ? -7.665 9.589 -10.327 1.00 8.03 115 VAL A CA 1
ATOM 1201 C C . VAL A 1 83 ? -6.937 9.335 -11.654 1.00 7.99 115 VAL A C 1
ATOM 1202 O O . VAL A 1 83 ? -5.780 9.719 -11.802 1.00 8.42 115 VAL A O 1
ATOM 1215 N N . VAL A 1 84 ? -7.601 8.698 -12.614 1.00 8.11 116 VAL A N 1
ATOM 1216 C CA . VAL A 1 84 ? -7.007 8.498 -13.927 1.00 8.44 116 VAL A CA 1
ATOM 1217 C C . VAL A 1 84 ? -6.634 9.844 -14.562 1.00 8.77 116 VAL A C 1
ATOM 1218 O O . VAL A 1 84 ? -5.522 10.006 -15.083 1.00 9.08 116 VAL A O 1
ATOM 1231 N N . ASP A 1 85 ? -7.555 10.803 -14.515 1.00 9.14 117 ASP A N 1
ATOM 1232 C CA . ASP A 1 85 ? -7.305 12.105 -15.126 1.00 9.73 117 ASP A CA 1
ATOM 1233 C C . ASP A 1 85 ? -6.126 12.803 -14.431 1.00 9.48 117 ASP A C 1
ATOM 1234 O O . ASP A 1 85 ? -5.305 13.433 -15.100 1.00 10.29 117 ASP A O 1
ATOM 1243 N N . LEU A 1 86 ? -6.033 12.700 -13.109 1.00 9.00 118 LEU A N 1
ATOM 1244 C CA . LEU A 1 86 ? -4.910 13.298 -12.402 1.00 9.27 118 LEU A CA 1
ATOM 1245 C C . LEU A 1 86 ? -3.599 12.621 -12.774 1.00 9.01 118 LEU A C 1
ATOM 1246 O O . LEU A 1 86 ? -2.578 13.293 -12.932 1.00 10.03 118 LEU A O 1
ATOM 1262 N N . ILE A 1 87 ? -3.599 11.297 -12.917 1.00 8.48 119 ILE A N 1
ATOM 1263 C CA . ILE A 1 87 ? -2.377 10.611 -13.313 1.00 8.81 119 ILE A CA 1
ATOM 1264 C C . ILE A 1 87 ? -1.905 11.087 -14.685 1.00 9.40 119 ILE A C 1
ATOM 1265 O O . ILE A 1 87 ? -0.702 11.224 -14.933 1.00 9.73 119 ILE A O 1
ATOM 1281 N N . ARG A 1 88 ? -2.865 11.338 -15.571 1.00 10.27 120 ARG A N 1
ATOM 1282 C CA . ARG A 1 88 ? -2.589 11.803 -16.921 1.00 12.52 120 ARG A CA 1
ATOM 1283 C C . ARG A 1 88 ? -2.286 13.317 -16.998 1.00 14.59 120 ARG A C 1
ATOM 1284 O O . ARG A 1 88 ? -2.014 13.817 -18.079 1.00 16.99 120 ARG A O 1
ATOM 1305 N N . ALA A 1 89 ? -2.319 14.042 -15.880 1.00 13.71 121 ALA A N 1
ATOM 1306 C CA . ALA A 1 89 ? -2.235 15.511 -15.916 1.00 14.23 121 ALA A CA 1
ATOM 1307 C C . ALA A 1 89 ? -0.873 16.017 -16.357 1.00 13.73 121 ALA A C 1
ATOM 1308 O O . ALA A 1 89 ? -0.781 17.041 -17.026 1.00 16.47 121 ALA A O 1
ATOM 1315 N N . GLY A 1 90 ? 0.182 15.323 -15.937 1.00 12.06 122 GLY A N 1
ATOM 1316 C CA . GLY A 1 90 ? 1.536 15.742 -16.244 1.00 13.29 122 GLY A CA 1
ATOM 1317 C C . GLY A 1 90 ? 2.014 15.180 -17.565 1.00 14.17 122 GLY A C 1
ATOM 1318 O O . GLY A 1 90 ? 1.606 14.117 -17.975 1.00 14.54 122 GLY A O 1
ATOM 1322 N N . GLU A 1 91 ? 2.877 15.898 -18.269 1.00 16.00 123 GLU A N 1
ATOM 1323 C CA A GLU A 1 91 ? 3.401 15.395 -19.538 0.52 15.98 123 GLU A CA 1
ATOM 1324 C CA B GLU A 1 91 ? 3.395 15.408 -19.544 0.48 19.31 123 GLU A CA 1
ATOM 1325 C C . GLU A 1 91 ? 4.210 14.131 -19.380 1.00 18.16 123 GLU A C 1
ATOM 1326 O O . GLU A 1 91 ? 4.065 13.190 -20.173 1.00 19.67 123 GLU A O 1
ATOM 1347 N N . LYS A 1 92 ? 5.074 14.102 -18.371 1.00 19.58 124 LYS A N 1
ATOM 1348 C CA . LYS A 1 92 ? 5.917 12.923 -18.200 1.00 23.87 124 LYS A CA 1
ATOM 1349 C C . LYS A 1 92 ? 6.204 12.493 -16.769 1.00 19.95 124 LYS A C 1
ATOM 1350 O O . LYS A 1 92 ? 6.699 11.392 -16.563 1.00 20.84 124 LYS A O 1
ATOM 1369 N N . GLU A 1 93 ? 5.882 13.318 -15.783 1.00 16.36 125 GLU A N 1
ATOM 1370 C CA . GLU A 1 93 ? 6.163 12.961 -14.409 1.00 15.88 125 GLU A CA 1
ATOM 1371 C C . GLU A 1 93 ? 4.888 12.790 -13.618 1.00 13.34 125 GLU A C 1
ATOM 1372 O O . GLU A 1 93 ? 3.920 13.522 -13.838 1.00 14.44 125 GLU A O 1
ATOM 1384 N N . LEU A 1 94 ? 4.924 11.825 -12.692 1.00 12.08 126 LEU A N 1
ATOM 1385 C CA . LEU A 1 94 ? 3.830 11.527 -11.792 1.00 10.64 126 LEU A CA 1
ATOM 1386 C C . LEU A 1 94 ? 4.355 11.470 -10.366 1.00 10.08 126 LEU A C 1
ATOM 1387 O O . LEU A 1 94 ? 5.350 10.803 -10.103 1.00 11.24 126 LEU A O 1
ATOM 1403 N N . ILE A 1 95 ? 3.684 12.149 -9.445 1.00 9.23 127 ILE A N 1
ATOM 1404 C CA . ILE A 1 95 ? 4.029 12.068 -8.034 1.00 9.16 127 ILE A CA 1
ATOM 1405 C C . ILE A 1 95 ? 2.815 11.499 -7.311 1.00 8.63 127 ILE A C 1
ATOM 1406 O O . ILE A 1 95 ? 1.708 12.015 -7.452 1.00 9.90 127 ILE A O 1
ATOM 1422 N N . LEU A 1 96 ? 3.019 10.402 -6.586 1.00 8.32 128 LEU A N 1
ATOM 1423 C CA . LEU A 1 96 ? 1.952 9.766 -5.829 1.00 8.45 128 LEU A CA 1
ATOM 1424 C C . LEU A 1 96 ? 2.274 9.763 -4.358 1.00 8.48 128 LEU A C 1
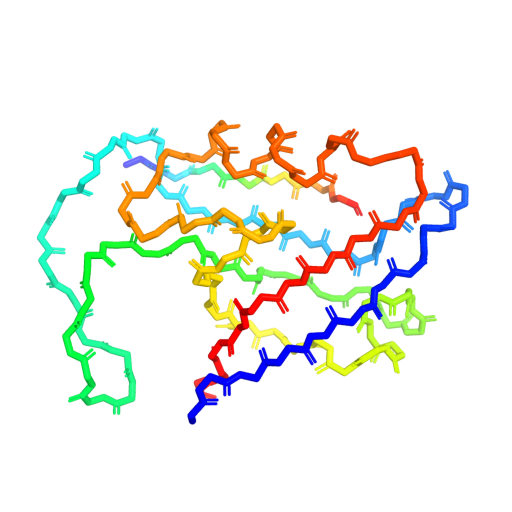ATOM 1425 O O . LEU A 1 96 ? 3.425 9.561 -3.980 1.00 9.40 128 LEU A O 1
ATOM 1441 N N . THR A 1 97 ? 1.239 9.909 -3.531 1.00 8.12 129 THR A N 1
ATOM 1442 C CA . THR A 1 97 ? 1.320 9.538 -2.120 1.00 8.22 129 THR A CA 1
ATOM 1443 C C . THR A 1 97 ? 0.569 8.229 -1.979 1.00 8.37 129 THR A C 1
ATOM 1444 O O . THR A 1 97 ? -0.606 8.147 -2.331 1.00 8.70 129 THR A O 1
ATOM 1454 N N . VAL A 1 98 ? 1.279 7.206 -1.516 1.00 9.44 130 VAL A N 1
ATOM 1455 C CA . VAL A 1 98 ? 0.735 5.865 -1.411 1.00 10.10 130 V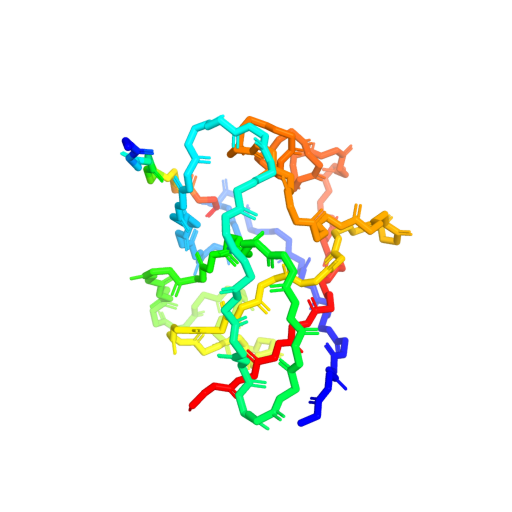AL A CA 1
ATOM 1456 C C . VAL A 1 98 ? 0.893 5.288 -0.012 1.00 10.05 130 VAL A C 1
ATOM 1457 O O . VAL A 1 98 ? 1.726 5.727 0.781 1.00 11.27 130 VAL A O 1
ATOM 1470 N N . LEU A 1 99 ? 0.067 4.290 0.258 1.00 10.76 131 LEU A N 1
ATOM 1471 C CA A LEU A 1 99 ? 0.090 3.516 1.491 0.55 11.33 131 LEU A CA 1
ATOM 1472 C CA B LEU A 1 99 ? 0.098 3.530 1.487 0.45 11.89 131 LEU A CA 1
ATOM 1473 C C . LEU A 1 99 ? 0.201 2.055 1.120 1.00 10.20 131 LEU A C 1
ATOM 1474 O O . LEU A 1 99 ? -0.671 1.525 0.433 1.00 11.24 131 LEU A O 1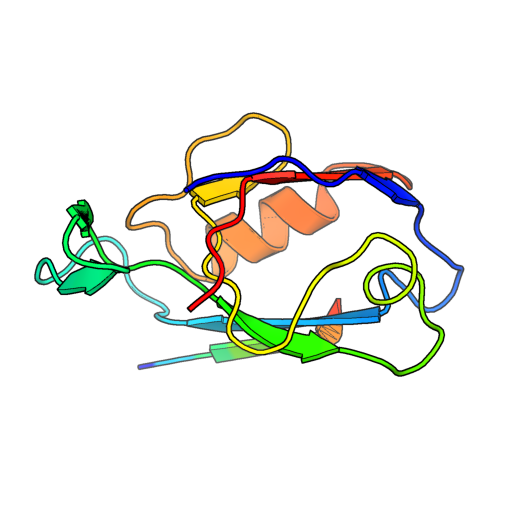
ATOM 1503 N N . SER A 1 100 ? 1.260 1.390 1.574 1.00 12.22 132 SER A N 1
ATOM 1504 C CA . SER A 1 100 ? 1.418 -0.037 1.296 1.00 14.93 132 SER A CA 1
ATOM 1505 C C . SER A 1 100 ? 0.660 -0.866 2.307 1.00 19.03 132 SER A C 1
ATOM 1506 O O . SER A 1 100 ? 0.572 -0.500 3.474 1.00 19.86 132 SER A O 1
ATOM 1513 N N . VAL A 1 101 ? 0.135 -2.002 1.864 1.00 23.11 133 VAL A N 1
ATOM 1514 C CA . VAL A 1 101 ? -0.643 -2.865 2.746 1.00 28.19 133 VAL A CA 1
ATOM 1515 C C . VAL A 1 101 ? 0.050 -4.204 2.963 1.00 32.79 133 VAL A C 1
ATOM 1516 O O . VAL A 1 101 ? 1.125 -4.456 2.420 1.00 32.27 133 VAL A O 1
ATOM 1530 N N . GLU B 2 2 ? -19.231 -0.993 -8.058 1.00 28.95 587 GLU B N 1
ATOM 1531 C CA . GLU B 2 2 ? -18.677 -1.048 -9.411 1.00 29.94 587 GLU B CA 1
ATOM 1532 C C . GLU B 2 2 ? -17.234 -0.558 -9.404 1.00 22.74 587 GLU B C 1
ATOM 1533 O O . GLU B 2 2 ? -16.967 0.538 -8.920 1.00 21.09 587 GLU B O 1
ATOM 1544 N N . GLU B 2 3 ? -16.324 -1.371 -9.949 1.00 19.74 588 GLU B N 1
ATOM 1545 C CA . GLU B 2 3 ? -14.905 -1.034 -10.044 1.00 18.53 588 GLU B CA 1
ATOM 1546 C C . GLU B 2 3 ? -14.417 -1.073 -11.483 1.00 14.97 588 GLU B C 1
ATOM 1547 O O . GLU B 2 3 ? -14.883 -1.858 -12.309 1.00 17.61 588 GLU B O 1
ATOM 1559 N N . TRP B 2 4 ? -13.470 -0.196 -11.754 1.00 10.46 589 TRP B N 1
ATOM 1560 C CA . TRP B 2 4 ? -12.838 -0.073 -13.049 1.00 10.41 589 TRP B CA 1
ATOM 1561 C C . TRP B 2 4 ? -11.337 -0.156 -12.879 1.00 8.59 589 TRP B C 1
ATOM 1562 O O . TRP B 2 4 ? -10.797 0.255 -11.857 1.00 9.54 589 TRP B O 1
ATOM 1583 N N . GLU B 2 5 ? -10.664 -0.658 -13.901 1.00 8.93 590 GLU B N 1
ATOM 1584 C CA . GLU B 2 5 ? -9.212 -0.764 -13.932 1.00 8.22 590 GLU B CA 1
ATOM 1585 C C . GLU B 2 5 ? -8.693 -0.098 -15.198 1.00 8.58 590 GLU B C 1
ATOM 1586 O O . GLU B 2 5 ? -9.302 -0.222 -16.256 1.00 10.27 590 GLU B O 1
ATOM 1598 N N . THR B 2 6 ? -7.569 0.601 -15.081 1.00 8.10 591 THR B N 1
ATOM 1599 C CA . THR B 2 6 ? -6.961 1.323 -16.194 1.00 8.42 591 THR B CA 1
ATOM 1600 C C . THR B 2 6 ? -5.457 1.091 -16.172 1.00 8.31 591 THR B C 1
ATOM 1601 O O . THR B 2 6 ? -4.833 1.103 -15.103 1.00 8.65 591 THR B O 1
ATOM 1611 N N . VAL B 2 7 ? -4.884 0.907 -17.351 1.00 8.54 592 VAL B N 1
ATOM 1612 C CA . VAL B 2 7 ? -3.464 0.692 -17.535 1.00 9.13 592 VAL B CA 1
ATOM 1613 C C . VAL B 2 7 ? -2.785 2.037 -17.720 1.00 9.48 592 VAL B C 1
ATOM 1614 O O . VAL B 2 7 ? -3.108 2.763 -18.657 1.00 10.72 592 VAL B O 1
ATOM 1627 N N . MET B 2 8 ? -1.853 2.365 -16.824 1.00 10.11 593 MET B N 1
ATOM 1628 C CA . MET B 2 8 ? -1.190 3.672 -16.827 1.00 11.88 593 MET B CA 1
ATOM 1629 C C . MET B 2 8 ? 0.278 3.613 -17.239 1.00 15.28 593 MET B C 1
ATOM 1630 O O . MET B 2 8 ? 0.921 2.557 -17.211 1.00 17.52 593 MET B O 1
#

B-factor: mean 19.86, std 14.37, range [6.98, 106.57]

Secondary structure (DSSP, 8-state):
--EEEEEEPBTTBSSEEEEEESSS--S-EEETTEEES---EEEEE-TTSHHHHHT--TTPEEEEETTEE-TT--HHHHHHHHTTSSSEEEEEEE--/-EEEEE-